Protein AF-A0A2W5ZF77-F1 (afdb_monomer)

Secondary structure (DSSP, 8-state):
-EES-HHHH-SSHHHHHHHHHHHHHHT---EETTS-S-TTSHHHHHHHHHHHHHHHHHHHHHHHHHHHHHHHHHHTTPPPSS-----HHHHHHHHHHHHTT--HHHHHHHHHHTTPPPTTS-S---HHHHHHHHHHTTPPPPPTT----PPP-

Solvent-accessible surface area (backbone atoms only — not comparable to full-atom values): 8985 Å² total; per-residue (Å²): 90,79,37,75,41,57,70,79,78,33,95,38,60,49,60,44,38,51,50,51,55,49,24,63,76,71,73,47,58,72,46,43,65,64,71,81,52,62,54,88,40,76,68,23,44,49,52,51,50,51,49,34,50,50,32,54,48,53,55,50,50,56,52,46,56,52,51,51,55,50,48,52,38,45,74,73,67,47,79,83,76,78,87,67,62,61,58,69,69,58,52,51,49,54,49,50,44,44,75,65,36,51,50,55,62,57,56,18,50,51,40,30,74,70,62,48,67,34,51,83,71,43,64,69,52,44,46,70,57,51,51,54,51,32,57,69,71,69,52,79,83,76,71,94,80,79,69,74,74,74,85,80,132

Structure (mmCIF, N/CA/C/O backbone):
data_AF-A0A2W5ZF77-F1
#
_entry.id   AF-A0A2W5ZF77-F1
#
loop_
_atom_site.group_PDB
_atom_site.id
_atom_site.type_symbol
_atom_site.label_atom_id
_atom_site.label_alt_id
_atom_site.label_comp_id
_atom_site.label_asym_id
_atom_site.label_entity_id
_atom_site.label_seq_id
_atom_site.pdbx_PDB_ins_code
_atom_site.Cartn_x
_atom_site.Cartn_y
_atom_site.Cartn_z
_atom_site.occupancy
_atom_site.B_iso_or_equiv
_atom_site.auth_seq_id
_atom_site.auth_comp_id
_atom_site.auth_asym_id
_atom_site.auth_atom_id
_atom_site.pdbx_PDB_model_num
ATOM 1 N N . MET A 1 1 ? -13.362 9.272 26.631 1.00 79.69 1 MET A N 1
ATOM 2 C CA . MET A 1 1 ? -13.938 9.944 25.451 1.00 79.69 1 MET A CA 1
ATOM 3 C C . MET A 1 1 ? -15.341 9.411 25.223 1.00 79.69 1 MET A C 1
ATOM 5 O O . MET A 1 1 ? -15.515 8.200 25.155 1.00 79.69 1 MET A O 1
ATOM 9 N N . VAL A 1 2 ? -16.324 10.303 25.139 1.00 82.69 2 VAL A N 1
ATOM 10 C CA . VAL A 1 2 ? -17.718 9.948 24.839 1.00 82.69 2 VAL A CA 1
ATOM 11 C C . VAL A 1 2 ? -18.002 10.354 23.401 1.00 82.69 2 VAL A C 1
ATOM 13 O O . VAL A 1 2 ? -17.623 11.451 22.993 1.00 82.69 2 VAL A O 1
ATOM 16 N N . VAL A 1 3 ? -18.633 9.473 22.632 1.00 81.69 3 VAL A N 1
ATOM 17 C CA . VAL A 1 3 ? -19.017 9.744 21.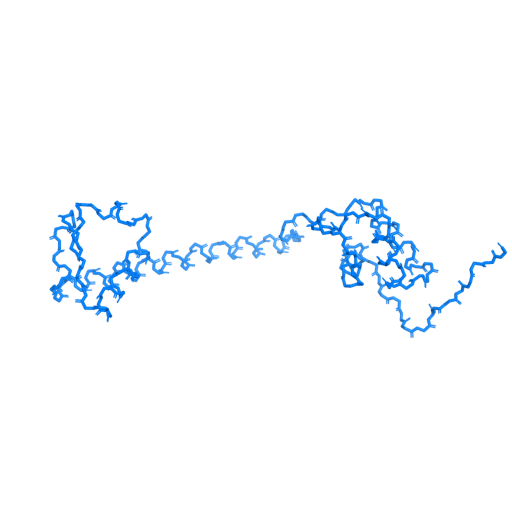245 1.00 81.69 3 VAL A CA 1
ATOM 18 C C . VAL A 1 3 ? -20.503 9.472 21.073 1.00 81.69 3 VAL A C 1
ATOM 20 O O . VAL A 1 3 ? -21.012 8.454 21.531 1.00 81.69 3 VAL A O 1
ATOM 23 N N . SER A 1 4 ? -21.216 10.411 20.451 1.00 82.00 4 SER A N 1
ATOM 24 C CA . SER A 1 4 ? -22.669 10.306 20.270 1.00 82.00 4 SER A CA 1
ATOM 25 C C . SER A 1 4 ? -23.061 9.283 19.215 1.00 82.00 4 SER A C 1
ATOM 27 O O . SER A 1 4 ? -24.102 8.654 19.355 1.00 82.00 4 SER A O 1
ATOM 29 N N . LYS A 1 5 ? -22.237 9.138 18.170 1.00 73.00 5 LYS A N 1
ATOM 30 C CA . LYS A 1 5 ? -22.376 8.104 17.150 1.00 73.00 5 LYS A CA 1
ATOM 31 C C . LYS A 1 5 ? -21.030 7.523 16.736 1.00 73.00 5 LYS A C 1
ATOM 33 O O . LYS A 1 5 ? -20.077 8.282 16.530 1.00 73.00 5 LYS A O 1
ATOM 38 N N . LEU A 1 6 ? -20.962 6.207 16.567 1.00 72.81 6 LEU A N 1
ATOM 39 C CA . LEU A 1 6 ? -19.767 5.480 16.155 1.00 72.81 6 LEU A CA 1
ATOM 40 C C . LEU A 1 6 ? -19.291 5.903 14.756 1.00 72.81 6 LEU A C 1
ATOM 42 O O . LEU A 1 6 ? -18.090 6.090 14.550 1.00 72.81 6 LEU A O 1
ATOM 46 N N . ASP A 1 7 ? -20.217 6.139 13.821 1.00 75.69 7 ASP A N 1
ATOM 47 C CA . ASP A 1 7 ? -19.905 6.557 12.443 1.00 75.69 7 ASP A CA 1
ATOM 48 C C . ASP A 1 7 ? -19.159 7.902 12.367 1.00 75.69 7 ASP A C 1
ATOM 50 O O . ASP A 1 7 ? -18.383 8.144 11.439 1.00 75.69 7 ASP A O 1
ATOM 54 N N . ARG A 1 8 ? -19.337 8.760 13.381 1.00 77.31 8 ARG A N 1
ATOM 55 C CA . ARG A 1 8 ? -18.664 10.063 13.490 1.00 77.31 8 ARG A CA 1
ATOM 56 C C . ARG A 1 8 ? -17.251 9.956 14.038 1.00 77.31 8 ARG A C 1
ATOM 58 O O . ARG A 1 8 ? -16.436 10.843 13.801 1.00 77.31 8 ARG A O 1
ATOM 65 N N . LEU A 1 9 ? -16.974 8.892 14.784 1.00 79.62 9 LEU A N 1
ATOM 66 C CA . LEU A 1 9 ? -15.652 8.608 15.317 1.00 79.62 9 LEU A CA 1
ATOM 67 C C . LEU A 1 9 ? -14.780 7.908 14.275 1.00 79.62 9 LEU A C 1
ATOM 69 O O . LEU A 1 9 ? -13.599 8.224 14.143 1.00 79.62 9 LEU A O 1
ATOM 73 N N . SER A 1 10 ? -15.347 6.940 13.554 1.00 77.88 10 SER A N 1
ATOM 74 C CA . SER A 1 10 ? -14.599 6.159 12.582 1.00 77.88 10 SER A CA 1
ATOM 75 C C . SER A 1 10 ? -15.464 5.713 11.411 1.00 77.88 10 SER A C 1
ATOM 77 O O . SER A 1 10 ? -16.525 5.122 11.583 1.00 77.88 10 SER A O 1
ATOM 79 N N . ARG A 1 11 ? -14.932 5.898 10.198 1.00 79.69 11 ARG A N 1
ATOM 80 C CA . ARG A 1 11 ? -15.493 5.344 8.952 1.00 79.69 11 ARG A CA 1
ATOM 81 C C . ARG A 1 11 ? -15.063 3.895 8.694 1.00 79.69 11 ARG A C 1
ATOM 83 O O . ARG A 1 11 ? -15.375 3.333 7.652 1.00 79.69 11 ARG A O 1
ATOM 90 N N . SER A 1 12 ? -14.294 3.317 9.612 1.00 76.56 12 SER A N 1
ATOM 91 C CA . SER A 1 12 ? -13.655 2.014 9.478 1.00 76.56 12 SER A CA 1
ATOM 92 C C . SER A 1 12 ? -13.749 1.260 10.799 1.00 76.56 12 SER A C 1
ATOM 94 O O . SER A 1 12 ? -13.252 1.709 11.837 1.00 76.56 12 SER A O 1
ATOM 96 N N . MET A 1 13 ? -14.346 0.071 10.751 1.00 71.44 13 MET A N 1
ATOM 97 C CA . MET A 1 13 ? -14.436 -0.843 11.891 1.00 71.44 13 MET A CA 1
ATOM 98 C C . MET A 1 13 ? -13.050 -1.161 12.479 1.00 71.44 13 MET A C 1
ATOM 100 O O . MET A 1 13 ? -12.877 -1.290 13.689 1.00 71.44 13 MET A O 1
ATOM 104 N N . LEU A 1 14 ? -12.033 -1.226 11.613 1.00 72.69 14 LEU A N 1
ATOM 105 C CA . LEU A 1 14 ? -10.647 -1.458 12.006 1.00 72.69 14 LEU A CA 1
ATOM 106 C C . LEU A 1 14 ? -10.068 -0.278 12.786 1.00 72.69 14 LEU A C 1
ATOM 108 O O . LEU A 1 14 ? -9.368 -0.478 13.775 1.00 72.69 14 LEU A O 1
ATOM 112 N N . ASP A 1 15 ? -10.327 0.944 12.326 1.00 80.69 15 ASP A N 1
ATOM 113 C CA . ASP A 1 15 ? -9.812 2.134 13.000 1.00 80.69 15 ASP A CA 1
ATOM 114 C C . ASP A 1 15 ? -10.491 2.313 14.357 1.00 80.69 15 ASP A C 1
ATOM 116 O O . ASP A 1 15 ? -9.825 2.684 15.319 1.00 80.69 15 ASP A O 1
ATOM 120 N N . PHE A 1 16 ? -11.767 1.931 14.471 1.00 79.19 16 PHE A N 1
ATOM 121 C CA . PHE A 1 16 ? -12.455 1.852 15.755 1.00 79.19 16 PHE A CA 1
ATOM 122 C C . PHE A 1 16 ? -11.818 0.823 16.698 1.00 79.19 16 PHE A C 1
ATOM 124 O O . PHE A 1 16 ? -11.491 1.161 17.833 1.00 79.19 16 PHE A O 1
ATOM 131 N N . ALA A 1 17 ? -11.570 -0.403 16.223 1.00 77.06 17 ALA A N 1
ATOM 132 C CA . ALA A 1 17 ? -10.920 -1.447 17.017 1.00 77.06 17 ALA A CA 1
ATOM 133 C C . ALA A 1 17 ? -9.529 -1.018 17.520 1.00 77.06 17 ALA A C 1
ATOM 135 O O . ALA A 1 17 ? -9.200 -1.213 18.688 1.00 77.06 17 ALA A O 1
ATOM 136 N N . ARG A 1 18 ? -8.735 -0.360 16.666 1.00 82.50 18 ARG A N 1
ATOM 137 C CA . ARG A 1 18 ? -7.434 0.220 17.047 1.00 82.50 18 ARG A CA 1
ATOM 138 C C . ARG A 1 18 ? -7.570 1.312 18.101 1.00 82.50 18 ARG A C 1
ATOM 140 O O . ARG A 1 18 ? -6.714 1.436 18.973 1.00 82.50 18 ARG A O 1
ATOM 147 N N . LEU A 1 19 ? -8.621 2.123 18.007 1.00 85.44 19 LEU A N 1
ATOM 148 C CA . LEU A 1 19 ? -8.907 3.164 18.987 1.00 85.44 19 LEU A CA 1
ATOM 149 C C . LEU A 1 19 ? -9.237 2.561 20.355 1.00 85.44 19 LEU A C 1
ATOM 151 O O . LEU A 1 19 ? -8.783 3.090 21.364 1.00 85.44 19 LEU A O 1
ATOM 155 N N . LEU A 1 20 ? -9.960 1.440 20.372 1.00 80.19 20 LEU A N 1
ATOM 156 C CA . LEU A 1 20 ? -10.292 0.698 21.585 1.00 80.19 20 LEU A CA 1
ATOM 157 C C . LEU A 1 20 ? -9.057 0.054 22.237 1.00 80.19 20 LEU A C 1
ATOM 159 O O . LEU A 1 20 ? -8.846 0.163 23.442 1.00 80.19 20 LEU A O 1
ATOM 163 N N . GLU A 1 21 ? -8.193 -0.569 21.433 1.00 80.50 21 GLU A N 1
ATOM 164 C CA . GLU A 1 21 ? -6.921 -1.134 21.906 1.00 80.50 21 GLU A CA 1
ATOM 165 C C . GLU A 1 21 ? -6.022 -0.039 22.500 1.00 80.50 21 GLU A C 1
ATOM 167 O O . GLU A 1 21 ? -5.462 -0.179 23.590 1.00 80.50 21 GLU A O 1
ATOM 172 N N . ARG A 1 22 ? -5.932 1.103 21.806 1.00 87.12 22 ARG A N 1
ATOM 173 C CA . ARG A 1 22 ? -5.186 2.269 22.279 1.00 87.12 22 ARG A CA 1
ATOM 174 C C . ARG A 1 22 ? -5.753 2.806 23.590 1.00 87.12 22 ARG A C 1
ATOM 176 O O . ARG A 1 22 ? -4.972 3.107 24.488 1.00 87.12 22 ARG A O 1
ATOM 183 N N . SER A 1 23 ? -7.076 2.912 23.701 1.00 86.50 23 SER A N 1
ATOM 184 C CA . SER A 1 23 ? -7.732 3.419 24.903 1.00 86.50 23 SER A CA 1
ATOM 185 C C . SER A 1 23 ? -7.452 2.520 26.107 1.00 86.50 23 SER A C 1
ATOM 187 O O . SER A 1 23 ? -7.058 3.016 27.159 1.00 86.50 23 SER A O 1
ATOM 189 N N . SER A 1 24 ? -7.525 1.197 25.920 1.00 80.25 24 SER A N 1
ATOM 190 C CA . SER A 1 24 ? -7.167 0.220 26.954 1.00 80.25 24 SER A CA 1
ATOM 191 C C . SER A 1 24 ? -5.715 0.364 27.416 1.00 80.25 24 SER A C 1
ATOM 193 O O . SER A 1 24 ? -5.453 0.343 28.615 1.00 80.25 24 SER A O 1
ATOM 195 N N . ARG A 1 25 ? -4.766 0.529 26.485 1.00 86.50 25 ARG A N 1
ATOM 196 C CA . ARG A 1 25 ? -3.335 0.673 26.808 1.00 86.50 25 ARG A CA 1
ATOM 197 C C . ARG A 1 25 ? -3.015 1.981 27.532 1.00 86.50 25 ARG A C 1
ATOM 199 O O . ARG A 1 25 ? -2.119 2.019 28.366 1.00 86.50 25 ARG A O 1
ATOM 206 N N . GLU A 1 26 ? -3.712 3.054 27.181 1.00 91.88 26 GLU A N 1
ATOM 207 C CA . GLU A 1 26 ? -3.499 4.396 27.734 1.00 91.88 26 GLU A CA 1
ATOM 208 C C . GLU A 1 26 ? -4.414 4.699 28.938 1.00 91.88 26 GLU A C 1
ATOM 210 O O . GLU A 1 26 ? -4.373 5.801 29.480 1.00 91.88 26 GLU A O 1
ATOM 215 N N . GLY A 1 27 ? -5.240 3.739 29.370 1.00 85.81 27 GLY A N 1
ATOM 216 C CA . GLY A 1 27 ? -6.075 3.845 30.570 1.00 85.81 27 GLY A CA 1
ATOM 217 C C . GLY A 1 27 ? -7.297 4.761 30.441 1.00 85.81 27 GLY A C 1
ATOM 218 O O . GLY A 1 27 ? -7.939 5.069 31.446 1.00 85.81 27 GLY A O 1
ATOM 219 N N . TRP A 1 28 ? -7.655 5.197 29.230 1.00 86.25 28 TRP A N 1
ATOM 220 C CA . TRP A 1 28 ? -8.873 5.971 28.983 1.00 86.25 28 TRP A CA 1
ATOM 221 C C . TRP A 1 28 ? -9.948 5.111 28.321 1.00 86.25 28 TRP A C 1
ATOM 223 O O . TRP A 1 28 ? -9.675 4.109 27.672 1.00 86.25 28 TRP A O 1
ATOM 233 N N . ARG A 1 29 ? -11.215 5.489 28.504 1.00 78.00 29 ARG A N 1
ATOM 234 C CA . ARG A 1 29 ? -12.354 4.695 28.021 1.00 78.00 29 ARG A CA 1
ATOM 235 C C . ARG A 1 29 ? -13.017 5.341 26.824 1.00 78.00 29 ARG A C 1
ATOM 237 O O . ARG A 1 29 ? -13.056 6.573 26.725 1.00 78.00 29 ARG A O 1
ATOM 244 N N . LEU A 1 30 ? -13.578 4.514 25.955 1.00 78.00 30 LEU A N 1
ATOM 245 C CA . LEU A 1 30 ? -14.369 4.949 24.819 1.00 78.00 30 LEU A CA 1
ATOM 246 C C . LEU A 1 30 ? -15.807 4.470 24.989 1.00 78.00 30 LEU A C 1
ATOM 248 O O . LEU A 1 30 ? -16.048 3.271 25.067 1.00 78.00 30 LEU A O 1
ATOM 252 N N . LEU A 1 31 ? -16.742 5.418 25.064 1.00 76.81 31 LEU A N 1
ATOM 253 C CA . LEU A 1 31 ? -18.166 5.138 25.243 1.00 76.81 31 LEU A CA 1
ATOM 254 C C . LEU A 1 31 ? -18.948 5.640 24.022 1.00 76.81 31 LEU A C 1
ATOM 256 O O . LEU A 1 31 ? -19.173 6.852 23.912 1.00 76.81 31 LEU A O 1
ATOM 260 N N . PRO A 1 32 ? -19.334 4.745 23.097 1.00 76.31 32 PRO A N 1
ATOM 261 C CA . PRO A 1 32 ? -20.266 5.063 22.028 1.00 76.31 32 PRO A CA 1
ATOM 262 C C . PRO A 1 32 ? -21.708 4.981 22.538 1.00 76.31 32 PRO A C 1
ATOM 264 O O . PRO A 1 32 ? -22.175 3.917 22.935 1.00 76.31 32 PRO A O 1
ATOM 267 N N . LEU A 1 33 ? -22.409 6.118 22.543 1.00 77.81 33 LEU A N 1
ATOM 268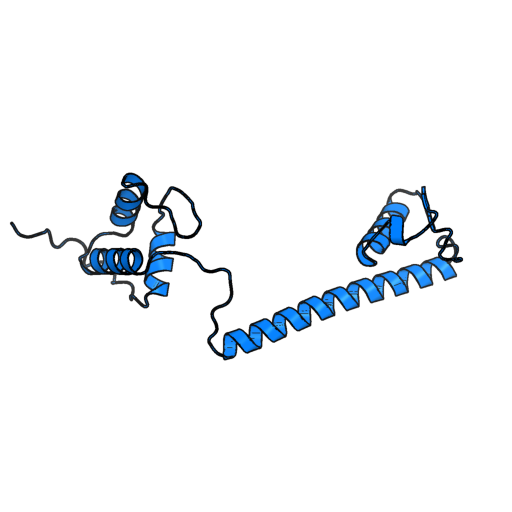 C CA . LEU A 1 33 ? -23.777 6.222 23.068 1.00 77.81 33 LEU A CA 1
ATOM 269 C C . LEU A 1 33 ? -24.825 5.567 22.154 1.00 77.81 33 LEU A C 1
ATOM 271 O O . LEU A 1 33 ? -25.886 5.173 22.625 1.00 77.81 33 LEU A O 1
ATOM 275 N N . ASP A 1 34 ? -24.536 5.442 20.861 1.00 77.56 34 ASP A N 1
ATOM 276 C CA . ASP A 1 34 ? -25.424 4.845 19.860 1.00 77.56 34 ASP A CA 1
ATOM 277 C C . ASP A 1 34 ? -25.363 3.317 19.804 1.00 77.56 34 ASP A C 1
ATOM 279 O O . ASP A 1 34 ? -26.281 2.696 19.274 1.00 77.56 34 ASP A O 1
ATOM 283 N N . LEU A 1 35 ? -24.307 2.701 20.346 1.00 70.50 35 LEU A N 1
ATOM 284 C CA . LEU A 1 35 ? -24.143 1.247 20.310 1.00 70.50 35 LEU A CA 1
ATOM 285 C C . LEU A 1 35 ? -25.044 0.520 21.316 1.00 70.50 35 LEU A C 1
ATOM 287 O O . LEU A 1 35 ? -25.232 -0.685 21.192 1.00 70.50 35 LEU A O 1
ATOM 291 N N . GLY A 1 36 ? -25.541 1.223 22.340 1.00 68.19 36 GLY A N 1
ATOM 292 C CA . GLY A 1 36 ? -26.340 0.633 23.422 1.00 68.19 36 GLY A CA 1
ATOM 293 C C . GLY A 1 3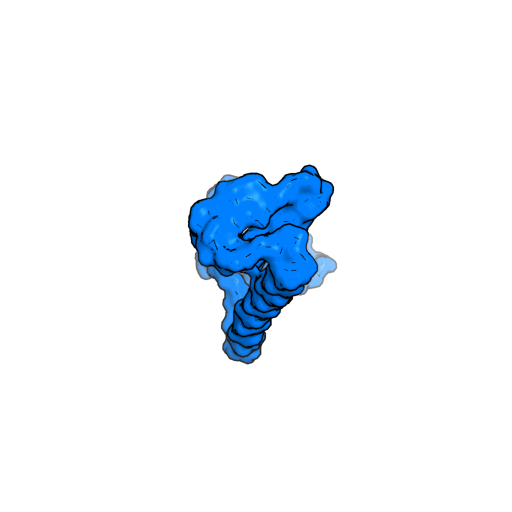6 ? -25.605 -0.428 24.254 1.00 68.19 36 GLY A C 1
ATOM 294 O O . GLY A 1 36 ? -26.230 -1.104 25.065 1.00 68.19 36 GLY A O 1
ATOM 295 N N . VAL A 1 37 ? -24.292 -0.585 24.061 1.00 70.25 37 VAL A N 1
ATOM 296 C CA . VAL A 1 37 ? -23.451 -1.572 24.743 1.00 70.25 37 VAL A CA 1
ATOM 297 C C . VAL A 1 37 ? -22.369 -0.841 25.519 1.00 70.25 37 VAL A C 1
ATOM 299 O O . VAL A 1 37 ? -21.581 -0.083 24.951 1.00 70.25 37 VAL A O 1
ATOM 302 N N . ASP A 1 38 ? -22.304 -1.110 26.820 1.00 74.50 38 ASP A N 1
ATOM 303 C CA . ASP A 1 38 ? -21.188 -0.680 27.649 1.00 74.50 38 ASP A CA 1
ATOM 304 C C . ASP A 1 38 ? -19.959 -1.551 27.348 1.00 74.50 38 ASP A C 1
ATOM 306 O O . ASP A 1 38 ? -19.830 -2.678 27.836 1.00 74.50 38 ASP A O 1
ATOM 310 N N . LEU A 1 39 ? -19.045 -1.004 26.542 1.00 74.75 39 LEU A N 1
ATOM 311 C CA . LEU A 1 39 ? -17.780 -1.635 26.148 1.00 74.75 39 LEU A CA 1
ATOM 312 C C . LEU A 1 39 ? -16.777 -1.787 27.305 1.00 74.75 39 LEU A C 1
ATOM 314 O O . LEU A 1 39 ? -15.662 -2.243 27.079 1.00 74.75 39 LEU A O 1
ATOM 318 N N . THR A 1 40 ? -17.150 -1.399 28.527 1.00 72.69 40 THR A N 1
ATOM 319 C CA . THR A 1 40 ? -16.351 -1.593 29.745 1.00 72.69 40 THR A CA 1
ATOM 320 C C . THR A 1 40 ? -16.778 -2.818 30.561 1.00 72.69 40 THR A C 1
ATOM 322 O O . THR A 1 40 ? -16.163 -3.127 31.579 1.00 72.69 40 THR A O 1
ATOM 325 N N . THR A 1 41 ? -17.818 -3.529 30.115 1.00 82.19 41 THR A N 1
ATOM 326 C CA . THR A 1 41 ? -18.270 -4.799 30.701 1.00 82.19 41 THR A CA 1
ATOM 327 C C . THR A 1 41 ? -17.641 -5.994 29.976 1.00 82.19 41 THR A C 1
ATOM 329 O O . THR A 1 41 ? -17.366 -5.882 28.782 1.00 82.19 41 THR A O 1
ATOM 332 N N . PRO A 1 42 ? -17.510 -7.178 30.608 1.00 79.81 42 PRO A N 1
ATOM 333 C CA . PRO A 1 42 ? -17.021 -8.383 29.923 1.00 79.81 42 PRO A CA 1
ATOM 334 C C . PRO A 1 42 ? -17.824 -8.747 28.660 1.00 79.81 42 PRO A C 1
ATOM 336 O O . PRO A 1 42 ? -17.268 -9.195 27.659 1.00 79.81 42 PRO A O 1
ATOM 339 N N . ALA A 1 43 ? -19.142 -8.513 28.672 1.00 79.56 43 ALA A N 1
ATOM 340 C CA . ALA A 1 43 ? -19.991 -8.702 27.497 1.00 79.56 43 ALA A CA 1
ATOM 341 C C . ALA A 1 43 ? -19.676 -7.676 26.393 1.00 79.56 43 ALA A C 1
ATOM 343 O O . ALA A 1 43 ? -19.596 -8.031 25.217 1.00 79.56 43 ALA A O 1
ATOM 344 N N . GLY A 1 44 ? -19.452 -6.413 26.762 1.00 78.50 44 GLY A N 1
ATOM 345 C CA . GLY A 1 44 ? -19.029 -5.367 25.834 1.00 78.50 44 GLY A CA 1
ATOM 346 C C . GLY A 1 44 ? -17.636 -5.602 25.248 1.00 78.50 44 GLY A C 1
ATOM 347 O O . GLY A 1 44 ? -17.438 -5.386 24.053 1.00 78.50 44 GLY A O 1
ATOM 348 N N . GLU A 1 45 ? -16.696 -6.119 26.041 1.00 78.50 45 GLU A N 1
ATOM 349 C CA . GLU A 1 45 ? -15.365 -6.536 25.581 1.00 78.50 45 GLU A CA 1
ATOM 350 C C . GLU A 1 45 ? -15.445 -7.677 24.557 1.00 78.50 45 GLU A C 1
ATOM 352 O O . GLU A 1 45 ? -14.744 -7.654 23.539 1.00 78.50 45 GLU A O 1
ATOM 357 N N . LEU A 1 46 ? -16.341 -8.649 24.771 1.00 83.12 46 LEU A N 1
ATOM 358 C CA . LEU A 1 46 ? -16.609 -9.711 23.799 1.00 83.12 46 LEU A CA 1
ATOM 359 C C . LEU A 1 46 ? -17.159 -9.137 22.487 1.00 83.12 46 LEU A C 1
ATOM 361 O O . LEU A 1 46 ? -16.651 -9.465 21.413 1.00 83.12 46 LEU A O 1
ATOM 365 N N . VAL A 1 47 ? -18.161 -8.255 22.562 1.00 81.19 47 VAL A N 1
ATOM 366 C CA . VAL A 1 47 ? -18.737 -7.593 21.380 1.00 81.19 47 VAL A CA 1
ATOM 367 C C . VAL A 1 47 ? -17.657 -6.822 20.623 1.00 81.19 47 VAL A C 1
ATOM 369 O O . VAL A 1 47 ? -17.517 -6.990 19.412 1.00 81.19 47 VAL A O 1
ATOM 372 N N . ALA A 1 48 ? -16.834 -6.042 21.325 1.00 76.06 48 ALA A N 1
ATOM 373 C CA . ALA A 1 48 ? -15.713 -5.329 20.728 1.00 76.06 48 ALA A CA 1
ATOM 374 C C . ALA A 1 48 ? -14.702 -6.270 20.047 1.00 76.06 48 ALA A C 1
ATOM 376 O O . ALA A 1 48 ? -14.242 -5.984 18.940 1.00 76.06 48 ALA A O 1
ATOM 377 N N . SER A 1 49 ? -14.391 -7.410 20.667 1.00 78.50 49 SER A N 1
ATOM 378 C CA . SER A 1 49 ? -13.454 -8.405 20.129 1.00 78.50 49 SER A CA 1
ATOM 379 C C . SER A 1 49 ? -13.987 -9.089 18.867 1.00 78.50 49 SER A C 1
ATOM 381 O O . SER A 1 49 ? -13.248 -9.272 17.893 1.00 78.50 49 SER A O 1
ATOM 383 N N . ILE A 1 50 ? -15.281 -9.422 18.84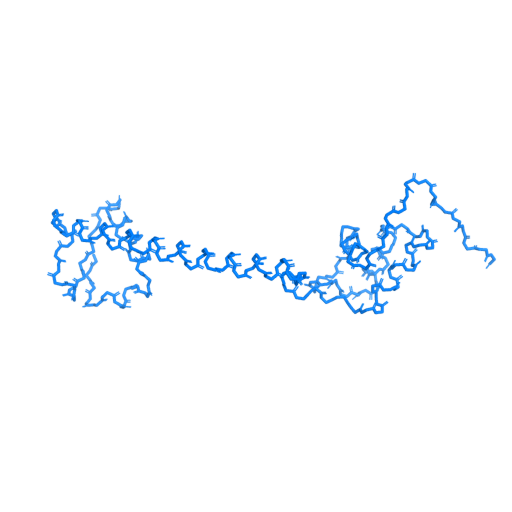2 1.00 84.25 50 ILE A N 1
ATOM 384 C CA . ILE A 1 50 ? -15.961 -9.962 17.656 1.00 84.25 50 ILE A CA 1
ATOM 385 C C . ILE A 1 50 ? -15.917 -8.930 16.528 1.00 84.25 50 ILE A C 1
ATOM 387 O O . ILE A 1 50 ? -15.496 -9.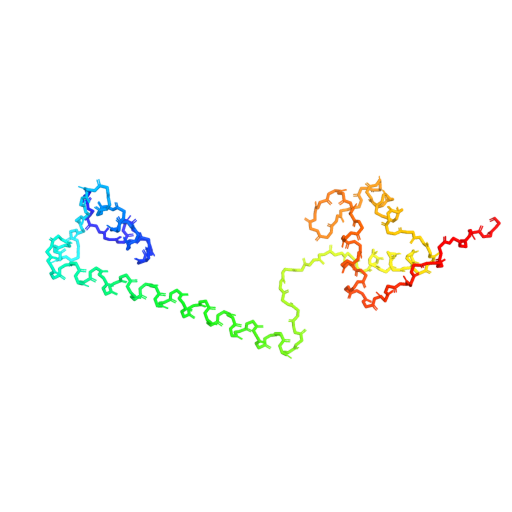240 15.413 1.00 84.25 50 ILE A O 1
ATOM 391 N N . MET A 1 51 ? -16.267 -7.683 16.833 1.00 75.88 51 MET A N 1
ATOM 392 C CA . MET A 1 51 ? -16.239 -6.573 15.886 1.00 75.88 51 MET A CA 1
ATOM 393 C C . MET A 1 51 ? -14.843 -6.332 15.292 1.00 75.88 51 MET A C 1
ATOM 395 O O . MET A 1 51 ? -14.694 -6.186 14.075 1.00 75.88 51 MET A O 1
ATOM 399 N N . ALA A 1 52 ? -13.802 -6.353 16.126 1.00 74.62 52 ALA A N 1
ATOM 400 C CA . ALA A 1 52 ? -12.415 -6.255 15.679 1.00 74.62 52 ALA A CA 1
ATOM 401 C C . ALA A 1 52 ? -12.020 -7.431 14.767 1.00 74.62 52 ALA A C 1
ATOM 403 O O . ALA A 1 52 ? -11.374 -7.232 13.734 1.00 74.62 52 ALA A O 1
ATOM 404 N N . SER A 1 53 ? -12.446 -8.648 15.112 1.00 81.88 53 SER A N 1
ATOM 405 C CA . SER A 1 53 ? -12.176 -9.862 14.332 1.00 81.88 53 SER A CA 1
ATOM 406 C C . SER A 1 53 ? -12.836 -9.817 12.952 1.00 81.88 53 SER A C 1
ATOM 408 O O . SER A 1 53 ? -12.187 -10.121 11.946 1.00 81.88 53 SER A O 1
ATOM 410 N N . VAL A 1 54 ? -14.094 -9.367 12.883 1.00 81.88 54 VAL A N 1
ATOM 411 C CA . VAL A 1 54 ? -14.831 -9.164 11.625 1.00 81.88 54 VAL A CA 1
ATOM 412 C C . VAL A 1 54 ? -14.132 -8.121 10.751 1.00 81.88 54 VAL A C 1
ATOM 414 O O . VAL A 1 54 ? -13.886 -8.379 9.572 1.00 81.88 54 VAL A O 1
ATOM 417 N N . ALA A 1 55 ? -13.709 -6.992 11.327 1.00 74.69 55 ALA A N 1
ATOM 418 C CA . ALA A 1 55 ? -12.976 -5.951 10.602 1.00 74.69 55 ALA A CA 1
ATOM 419 C C . ALA A 1 55 ? -11.666 -6.470 9.979 1.00 74.69 55 ALA A C 1
ATOM 421 O O . ALA A 1 55 ? -11.320 -6.164 8.833 1.00 74.69 55 ALA A O 1
ATOM 422 N N . GLN A 1 56 ? -10.912 -7.276 10.733 1.00 77.25 56 GLN A N 1
ATOM 423 C CA . GLN A 1 56 ? -9.684 -7.898 10.239 1.00 77.25 56 GLN A CA 1
ATOM 424 C C . GLN A 1 56 ? -9.960 -8.935 9.146 1.00 77.25 56 GLN A C 1
ATOM 426 O O . GLN A 1 56 ? -9.189 -9.044 8.186 1.00 77.25 56 GLN A O 1
ATOM 431 N N . TRP A 1 57 ? -11.030 -9.719 9.288 1.00 88.25 57 TRP A N 1
ATOM 432 C CA . TRP A 1 57 ? -11.459 -10.685 8.280 1.00 88.25 57 TRP A CA 1
ATOM 433 C C . TRP A 1 57 ? -11.824 -9.993 6.964 1.00 88.25 57 TRP A C 1
ATOM 435 O O . TRP A 1 57 ? -11.257 -10.341 5.928 1.00 88.25 57 TRP A O 1
ATOM 445 N N . GLU A 1 58 ? -12.658 -8.955 7.003 1.00 83.50 58 GLU A N 1
ATOM 446 C CA . GLU A 1 58 ? -13.070 -8.209 5.811 1.00 83.50 58 GLU A CA 1
ATOM 447 C C . GLU A 1 58 ? -11.860 -7.629 5.060 1.00 83.50 58 GLU A C 1
ATOM 449 O O . GLU A 1 58 ? -11.715 -7.816 3.848 1.00 83.50 58 GLU A O 1
ATOM 454 N N . ARG A 1 59 ? -10.908 -7.020 5.784 1.00 80.62 59 ARG A N 1
ATOM 455 C CA . ARG A 1 59 ? -9.663 -6.502 5.192 1.00 80.62 59 ARG A CA 1
ATOM 456 C C . ARG A 1 59 ? -8.851 -7.595 4.497 1.00 80.62 59 ARG A C 1
ATOM 458 O O . ARG A 1 59 ? -8.296 -7.362 3.418 1.00 80.62 59 ARG A O 1
ATOM 465 N N . ARG A 1 60 ? -8.759 -8.781 5.107 1.00 89.81 60 ARG A N 1
ATOM 466 C CA . ARG A 1 60 ? -8.074 -9.933 4.506 1.00 89.81 60 ARG A CA 1
ATOM 467 C C . ARG A 1 60 ? -8.794 -10.403 3.247 1.00 89.81 60 ARG A C 1
ATOM 469 O O . ARG A 1 60 ? -8.118 -10.618 2.247 1.00 89.81 60 ARG A O 1
ATOM 476 N N . ILE A 1 61 ? -10.124 -10.471 3.258 1.00 92.81 61 ILE A N 1
ATOM 477 C CA . ILE A 1 61 ? -10.933 -10.865 2.096 1.00 92.81 61 ILE A CA 1
ATOM 478 C C . ILE A 1 61 ? -10.789 -9.879 0.934 1.00 92.81 61 ILE A C 1
ATOM 480 O O . ILE A 1 61 ? -10.551 -10.307 -0.194 1.00 92.81 61 ILE A O 1
ATOM 484 N N . ILE A 1 62 ? -10.860 -8.569 1.178 1.00 87.06 62 ILE A N 1
ATOM 485 C CA . ILE A 1 62 ? -10.651 -7.550 0.132 1.00 87.06 62 ILE A CA 1
ATOM 486 C C . ILE A 1 62 ? -9.256 -7.697 -0.488 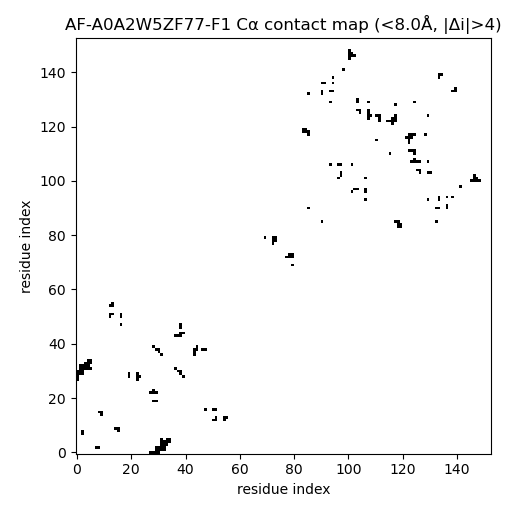1.00 87.06 62 ILE A C 1
ATOM 488 O O . ILE A 1 62 ? -9.088 -7.704 -1.712 1.00 87.06 62 ILE A O 1
ATOM 492 N N . SER A 1 63 ? -8.243 -7.851 0.366 1.00 91.06 63 SER A N 1
ATOM 493 C CA . SER A 1 63 ? -6.867 -8.059 -0.071 1.00 91.06 63 SER A CA 1
ATOM 494 C C . SER A 1 63 ? -6.714 -9.352 -0.876 1.00 91.06 63 SER A C 1
ATOM 496 O O . SER A 1 63 ? -6.041 -9.342 -1.906 1.00 91.06 63 SER A O 1
ATOM 498 N N . GLN A 1 64 ? -7.367 -10.436 -0.451 1.00 94.50 64 GLN A N 1
ATOM 499 C CA . GLN A 1 64 ? -7.368 -11.718 -1.148 1.00 94.50 64 GLN A CA 1
ATOM 500 C C . GLN A 1 64 ? -7.983 -11.587 -2.542 1.00 94.50 64 GLN A C 1
ATOM 502 O O . GLN A 1 64 ? -7.295 -11.845 -3.524 1.00 94.50 64 GLN A O 1
ATOM 507 N N . ARG A 1 65 ? -9.199 -11.036 -2.643 1.00 93.50 65 ARG A N 1
ATOM 508 C CA . ARG A 1 65 ? -9.879 -10.791 -3.927 1.00 93.50 65 ARG A CA 1
ATOM 509 C C . ARG A 1 65 ? -9.024 -9.974 -4.893 1.00 93.50 65 ARG A C 1
ATOM 511 O O . ARG A 1 65 ? -8.981 -10.259 -6.086 1.00 93.50 65 ARG A O 1
ATOM 518 N N . THR A 1 66 ? -8.309 -8.975 -4.377 1.00 91.94 66 THR A N 1
ATOM 519 C CA . THR A 1 66 ? -7.397 -8.159 -5.188 1.00 91.94 66 THR A CA 1
ATOM 520 C C . THR A 1 66 ? -6.227 -8.993 -5.708 1.00 91.94 66 THR A C 1
ATOM 522 O O . THR A 1 66 ? -5.886 -8.909 -6.885 1.00 91.94 66 THR A O 1
ATOM 525 N N . ARG A 1 67 ? -5.602 -9.816 -4.855 1.00 92.19 67 ARG A N 1
ATOM 526 C CA . ARG A 1 67 ? -4.505 -10.703 -5.272 1.00 92.19 67 ARG A CA 1
ATOM 527 C C . ARG A 1 67 ? -4.962 -11.715 -6.312 1.00 92.19 67 ARG A C 1
ATOM 529 O O . ARG A 1 67 ? -4.233 -11.904 -7.282 1.00 92.19 67 ARG A O 1
ATOM 536 N N . ASP A 1 68 ? -6.144 -12.292 -6.133 1.00 94.31 68 ASP A N 1
ATOM 537 C CA . ASP A 1 68 ? -6.713 -13.285 -7.045 1.00 94.31 68 ASP A CA 1
ATOM 538 C C . ASP A 1 68 ? -6.987 -12.662 -8.418 1.00 94.31 68 ASP A C 1
ATOM 540 O O . ASP A 1 68 ? -6.508 -13.164 -9.433 1.00 94.31 68 ASP A O 1
ATOM 544 N N . ALA A 1 69 ? -7.631 -11.491 -8.457 1.00 90.56 69 ALA A N 1
ATOM 545 C CA . ALA A 1 69 ? -7.857 -10.754 -9.702 1.00 90.56 69 ALA A CA 1
ATOM 546 C C . ALA A 1 69 ? -6.540 -10.386 -10.414 1.00 90.56 69 ALA A C 1
ATOM 548 O O . ALA A 1 69 ? -6.422 -10.490 -11.636 1.00 90.56 69 ALA A O 1
ATOM 549 N N . LEU A 1 70 ? -5.516 -9.979 -9.656 1.00 91.06 70 LEU A N 1
ATOM 550 C CA . LEU A 1 70 ? -4.186 -9.706 -10.202 1.00 91.06 70 LEU A CA 1
ATOM 551 C C . LEU A 1 70 ? -3.487 -10.984 -10.690 1.00 91.06 70 LEU A C 1
ATOM 553 O O . LEU A 1 70 ? -2.737 -10.921 -11.659 1.00 91.06 70 LEU A O 1
ATOM 557 N N . ALA A 1 71 ? -3.690 -12.129 -10.038 1.00 91.06 71 ALA A N 1
ATOM 558 C CA . ALA A 1 71 ? -3.125 -13.408 -10.459 1.00 91.06 71 ALA A CA 1
ATOM 559 C C . ALA A 1 71 ? -3.712 -13.868 -11.798 1.00 91.06 71 ALA A C 1
ATOM 561 O O . ALA A 1 71 ? -2.939 -14.216 -12.688 1.00 91.06 71 ALA A O 1
ATOM 562 N N . VAL A 1 72 ? -5.035 -13.760 -11.973 1.00 92.56 72 VAL A N 1
ATOM 563 C CA . VAL A 1 72 ? -5.711 -14.026 -13.256 1.00 92.56 72 VAL A CA 1
ATOM 564 C C . VAL A 1 72 ? -5.129 -13.143 -14.357 1.00 92.56 72 VAL A C 1
ATOM 566 O O . VAL A 1 72 ? -4.636 -13.652 -15.359 1.00 92.56 72 VAL A O 1
ATOM 569 N N . ARG A 1 73 ? -5.040 -11.829 -14.122 1.00 86.75 73 ARG A N 1
ATOM 570 C CA . ARG A 1 73 ? -4.445 -10.900 -15.095 1.00 86.75 73 ARG A CA 1
ATOM 571 C C . ARG A 1 73 ? -2.992 -11.223 -15.438 1.00 86.75 73 ARG A C 1
ATOM 573 O O . ARG A 1 73 ? -2.608 -11.120 -16.597 1.00 86.75 73 ARG A O 1
ATOM 580 N N . ARG A 1 74 ? -2.174 -11.644 -14.467 1.00 85.50 74 ARG A N 1
ATOM 581 C CA . ARG A 1 74 ? -0.804 -12.109 -14.761 1.00 85.50 74 ARG A CA 1
ATOM 582 C C . ARG A 1 74 ? -0.805 -13.350 -15.651 1.00 85.50 74 ARG A C 1
ATOM 584 O O . ARG A 1 74 ? 0.029 -13.419 -16.546 1.00 85.50 74 ARG A O 1
ATOM 591 N N . ALA A 1 75 ? -1.692 -14.312 -15.391 1.00 87.50 75 ALA A N 1
ATOM 592 C CA . ALA A 1 75 ? -1.800 -15.540 -16.178 1.00 87.50 75 ALA A CA 1
ATOM 593 C C . ALA A 1 75 ? -2.251 -15.258 -17.622 1.00 87.50 75 ALA A C 1
ATOM 595 O O . ALA A 1 75 ? -1.747 -15.878 -18.550 1.00 87.50 75 ALA A O 1
ATOM 596 N N . GLU A 1 76 ? -3.101 -14.248 -17.818 1.00 90.06 76 GLU A N 1
ATOM 597 C CA . GLU A 1 76 ? -3.488 -13.709 -19.133 1.00 90.06 76 GLU A CA 1
ATOM 598 C C . GLU A 1 76 ? -2.361 -12.912 -19.826 1.00 90.06 76 GLU A C 1
ATOM 600 O O . GLU A 1 76 ? -2.555 -12.349 -20.901 1.00 90.06 76 GLU A O 1
ATOM 605 N N . GLY A 1 77 ? -1.176 -12.809 -19.213 1.00 80.31 77 GLY A N 1
ATOM 606 C CA . GLY A 1 77 ? -0.047 -12.039 -19.739 1.00 80.31 77 GLY A CA 1
ATOM 607 C C . GLY A 1 77 ? -0.183 -10.523 -19.557 1.00 80.31 77 GLY A C 1
ATOM 608 O O . GLY A 1 77 ? 0.689 -9.768 -19.996 1.00 80.31 77 GLY A O 1
ATOM 609 N N . VAL A 1 78 ? -1.232 -10.049 -18.874 1.00 77.62 78 VAL A N 1
ATOM 610 C CA . VAL A 1 78 ? -1.424 -8.627 -18.583 1.00 77.62 78 VAL A CA 1
ATOM 611 C C . VAL A 1 78 ? -0.376 -8.177 -17.572 1.00 77.62 78 VAL A C 1
ATOM 613 O O . VAL A 1 78 ? -0.310 -8.618 -16.420 1.00 77.62 78 VAL A O 1
ATOM 616 N N . ARG A 1 79 ? 0.463 -7.240 -18.008 1.00 69.00 79 ARG A N 1
ATOM 617 C CA . ARG A 1 79 ? 1.521 -6.667 -17.181 1.00 69.00 79 ARG A CA 1
ATOM 618 C C . ARG A 1 79 ? 0.904 -5.749 -16.123 1.00 69.00 79 ARG A C 1
ATOM 620 O O . ARG A 1 79 ? 0.267 -4.754 -16.448 1.00 69.00 79 ARG A O 1
ATOM 627 N N . LEU A 1 80 ? 1.098 -6.083 -14.850 1.00 76.00 80 LEU A N 1
ATOM 628 C CA . LEU A 1 80 ? 0.556 -5.313 -13.729 1.00 76.00 80 LEU A CA 1
ATOM 629 C C . LEU A 1 80 ? 1.427 -4.101 -13.365 1.00 76.00 80 LEU A C 1
ATOM 631 O O . LEU A 1 80 ? 2.654 -4.157 -13.455 1.00 76.00 80 LEU A O 1
ATOM 635 N N . GLY A 1 81 ? 0.788 -3.049 -12.847 1.00 72.88 81 GLY A N 1
ATOM 636 C CA . GLY A 1 81 ? 1.428 -1.798 -12.427 1.00 72.88 81 GLY A CA 1
ATOM 637 C C . GLY A 1 81 ? 1.014 -0.611 -13.299 1.00 72.88 81 GLY A C 1
ATOM 638 O O . GLY A 1 81 ? 0.366 -0.780 -14.327 1.00 72.88 81 GLY A O 1
ATOM 639 N N . GLY A 1 82 ? 1.360 0.605 -12.870 1.00 65.75 82 GLY A N 1
ATOM 640 C CA . GLY A 1 82 ? 1.088 1.812 -13.654 1.00 65.75 82 GLY A CA 1
ATOM 641 C C . GLY A 1 82 ? 1.914 1.857 -14.950 1.00 65.75 82 GLY A C 1
ATOM 642 O O . GLY A 1 82 ? 3.026 1.314 -14.979 1.00 65.75 82 GLY A O 1
ATOM 643 N N . PRO A 1 83 ? 1.411 2.511 -16.013 1.00 59.22 83 PRO A N 1
ATOM 644 C CA . PRO A 1 83 ? 2.157 2.685 -17.250 1.00 59.22 83 PRO A CA 1
ATOM 645 C C . PRO A 1 83 ? 3.446 3.458 -16.968 1.00 59.22 83 PRO A C 1
ATOM 647 O O . PRO A 1 83 ? 3.446 4.596 -16.508 1.00 59.22 83 PRO A O 1
ATOM 650 N N . VAL A 1 84 ? 4.575 2.811 -17.231 1.00 59.97 84 VAL A N 1
ATOM 651 C CA . VAL A 1 84 ? 5.887 3.450 -17.220 1.00 59.97 84 VAL A CA 1
ATOM 652 C C . VAL A 1 84 ? 6.036 4.105 -18.591 1.00 59.97 84 VAL A C 1
ATOM 654 O O . VAL A 1 84 ? 6.279 3.409 -19.571 1.00 59.97 84 VAL A O 1
ATOM 657 N N . ALA A 1 85 ? 5.806 5.409 -18.715 1.00 65.31 85 ALA A N 1
ATOM 658 C CA . ALA A 1 85 ? 5.804 6.078 -20.015 1.00 65.31 85 ALA A CA 1
ATOM 659 C C . ALA A 1 85 ? 7.241 6.414 -20.443 1.0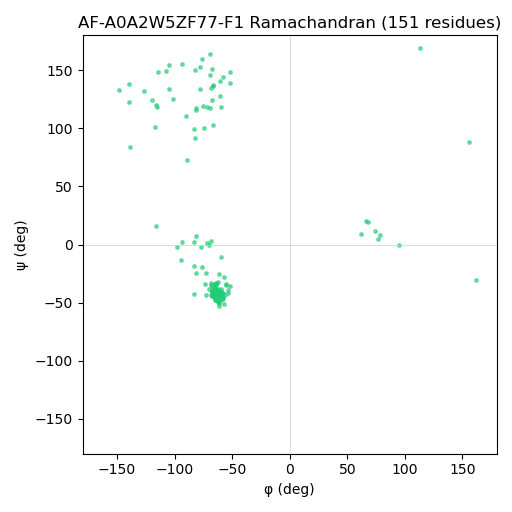0 65.31 85 ALA A C 1
ATOM 661 O O . ALA A 1 85 ? 7.787 7.450 -20.085 1.00 65.31 85 ALA A O 1
ATOM 662 N N . VAL A 1 86 ? 7.875 5.509 -21.189 1.00 72.00 86 VAL A N 1
ATOM 663 C CA . VAL A 1 86 ? 8.957 5.894 -22.105 1.00 72.00 86 VAL A CA 1
ATOM 664 C C . VAL A 1 86 ? 8.320 5.926 -23.483 1.00 72.00 86 VAL A C 1
ATOM 666 O O . VAL A 1 86 ? 7.711 4.915 -23.843 1.00 72.00 86 VAL A O 1
ATOM 669 N N . PRO A 1 87 ? 8.409 7.040 -24.227 1.00 81.12 87 PRO A N 1
ATOM 670 C CA . PRO A 1 87 ? 7.996 7.070 -25.623 1.00 81.12 87 PRO A CA 1
ATOM 671 C C . PRO A 1 87 ? 8.661 5.927 -26.399 1.00 81.12 87 PRO A C 1
ATOM 673 O O . PRO A 1 87 ? 9.839 5.641 -26.172 1.00 81.12 87 PRO A O 1
ATOM 676 N N . VAL A 1 88 ? 7.916 5.274 -27.294 1.00 77.94 88 VAL A N 1
ATOM 677 C CA . VAL A 1 88 ? 8.403 4.117 -28.073 1.00 77.94 88 VAL A CA 1
ATOM 678 C C . VAL A 1 88 ? 9.706 4.462 -28.803 1.00 77.94 88 VAL A C 1
ATOM 680 O O . VAL A 1 88 ? 10.674 3.705 -28.730 1.00 77.94 88 VAL A O 1
ATOM 683 N N . ASP A 1 89 ? 9.781 5.661 -29.379 1.00 85.62 89 ASP A N 1
ATOM 684 C CA . ASP A 1 89 ? 10.955 6.146 -30.113 1.00 85.62 89 ASP A CA 1
ATOM 685 C C . ASP A 1 89 ? 12.197 6.275 -29.224 1.00 85.62 89 ASP A C 1
ATOM 687 O O . ASP A 1 89 ? 13.306 5.912 -29.618 1.00 85.62 89 ASP A O 1
ATOM 691 N N . LEU A 1 90 ? 12.018 6.731 -27.981 1.00 87.12 90 LEU A N 1
ATOM 692 C CA . LEU A 1 90 ? 13.116 6.866 -27.027 1.00 87.12 90 LEU A CA 1
ATOM 693 C C . LEU A 1 90 ? 13.629 5.492 -26.577 1.00 87.12 90 LEU A C 1
ATOM 695 O O . LEU A 1 90 ? 14.836 5.294 -26.433 1.00 87.12 90 LEU A O 1
ATOM 699 N N . ALA A 1 91 ? 12.732 4.525 -26.380 1.00 88.06 91 ALA A N 1
ATOM 700 C CA . ALA A 1 91 ? 13.121 3.160 -26.046 1.00 88.06 91 ALA A CA 1
ATOM 701 C C . ALA A 1 91 ? 13.900 2.499 -27.201 1.00 88.06 91 ALA A C 1
ATOM 703 O O . ALA A 1 91 ? 14.948 1.886 -26.965 1.00 88.06 91 ALA A O 1
ATOM 704 N N . ALA A 1 92 ? 13.451 2.700 -28.445 1.00 87.56 92 ALA A N 1
ATOM 705 C CA . ALA A 1 92 ? 14.140 2.237 -29.647 1.00 87.56 92 ALA A CA 1
ATOM 706 C C . ALA A 1 92 ? 15.526 2.887 -29.812 1.00 87.56 92 ALA A C 1
ATOM 708 O O . ALA A 1 92 ? 16.503 2.185 -30.083 1.00 87.56 92 ALA A O 1
ATOM 709 N N . LEU A 1 93 ? 15.643 4.197 -29.564 1.00 89.56 93 LEU A N 1
ATOM 710 C CA . LEU A 1 93 ? 16.918 4.920 -29.579 1.00 89.56 93 LEU A CA 1
ATOM 711 C C . LEU A 1 93 ? 17.906 4.347 -28.552 1.00 89.56 93 LEU A C 1
ATOM 713 O O . LEU A 1 93 ? 19.058 4.062 -28.886 1.00 89.56 93 LEU A O 1
ATOM 717 N N . ILE A 1 94 ? 17.453 4.131 -27.313 1.00 91.00 94 ILE A N 1
ATOM 718 C CA . ILE A 1 94 ? 18.269 3.537 -26.244 1.00 91.00 94 ILE A CA 1
ATOM 719 C C . ILE A 1 94 ? 18.750 2.135 -26.649 1.00 91.00 94 ILE A C 1
ATOM 721 O O . ILE A 1 94 ? 19.925 1.805 -26.463 1.00 91.00 94 ILE A O 1
ATOM 725 N N . ALA A 1 95 ? 17.871 1.317 -27.237 1.00 89.62 95 ALA A N 1
ATOM 726 C CA . ALA A 1 95 ? 18.211 -0.013 -27.735 1.00 89.62 95 ALA A CA 1
ATOM 727 C C . ALA A 1 95 ? 19.245 0.027 -28.867 1.00 89.62 95 ALA A C 1
ATOM 729 O O . ALA A 1 95 ? 20.207 -0.743 -28.842 1.00 89.62 95 ALA A O 1
ATOM 730 N N . ALA A 1 96 ? 19.082 0.933 -29.833 1.00 89.50 96 ALA A N 1
ATOM 731 C CA . ALA A 1 96 ? 20.013 1.106 -30.943 1.00 89.50 96 ALA A CA 1
ATOM 732 C C . ALA A 1 96 ? 21.404 1.534 -30.453 1.00 89.50 96 ALA A C 1
ATOM 734 O O . ALA A 1 96 ? 22.396 0.893 -30.798 1.00 89.50 96 ALA A O 1
ATOM 735 N N . ARG A 1 97 ? 21.482 2.543 -29.572 1.00 90.88 97 ARG A N 1
ATOM 736 C CA . ARG A 1 97 ? 22.747 2.997 -28.964 1.00 90.88 97 ARG A CA 1
ATOM 737 C C . ARG A 1 97 ? 23.433 1.881 -28.174 1.00 90.88 97 ARG A C 1
ATOM 739 O O . ARG A 1 97 ? 24.641 1.689 -28.291 1.00 90.88 97 ARG A O 1
ATOM 746 N N . TYR A 1 98 ? 22.666 1.102 -27.411 1.00 90.69 98 TYR A N 1
ATOM 747 C CA . TYR A 1 98 ? 23.214 -0.026 -26.661 1.00 90.69 98 TYR A CA 1
ATOM 748 C C . TYR A 1 98 ? 23.769 -1.132 -27.572 1.00 90.69 98 TYR A C 1
ATOM 750 O O . TYR A 1 98 ? 24.879 -1.614 -27.338 1.00 90.69 98 TYR A O 1
ATOM 758 N N . ARG A 1 99 ? 23.039 -1.510 -28.633 1.00 87.50 99 ARG A N 1
ATOM 759 C CA . ARG A 1 99 ? 23.522 -2.478 -29.637 1.00 87.50 99 ARG A CA 1
ATOM 760 C C . ARG A 1 99 ? 24.746 -1.959 -30.397 1.00 87.50 99 ARG A C 1
ATOM 762 O O . ARG A 1 99 ? 25.630 -2.749 -30.707 1.00 87.50 99 ARG A O 1
ATOM 769 N N . GLY A 1 100 ? 24.827 -0.645 -30.616 1.00 86.69 100 GLY A N 1
ATOM 770 C CA . GLY A 1 100 ? 25.987 0.051 -31.181 1.00 86.69 100 GLY A CA 1
ATOM 771 C C . GLY A 1 100 ? 27.211 0.121 -30.257 1.00 86.69 100 GLY A C 1
ATOM 772 O O . GLY A 1 100 ? 28.236 0.666 -30.647 1.00 86.69 100 GLY A O 1
ATOM 773 N N . GLY A 1 101 ? 27.138 -0.432 -29.040 1.00 86.50 101 GLY A N 1
ATOM 774 C CA . GLY A 1 101 ? 28.281 -0.568 -28.135 1.00 86.50 101 GLY A CA 1
ATOM 775 C C . GLY A 1 101 ? 28.440 0.552 -27.104 1.00 86.50 101 GLY A C 1
ATOM 776 O O . GLY A 1 101 ? 29.348 0.465 -26.269 1.00 86.50 101 GLY A O 1
ATOM 777 N N . SER A 1 102 ? 27.561 1.563 -27.093 1.00 87.25 102 SER A N 1
ATOM 778 C CA . SER A 1 102 ? 27.553 2.596 -26.051 1.00 87.25 102 SER A CA 1
ATOM 779 C C . SER A 1 102 ? 27.315 1.977 -24.671 1.00 87.25 102 SER A C 1
ATOM 781 O O . SER A 1 102 ? 26.508 1.054 -24.501 1.00 87.25 102 SER A O 1
ATOM 783 N N . THR A 1 103 ? 28.015 2.470 -23.643 1.00 89.44 103 THR A N 1
ATOM 784 C CA . THR A 1 103 ? 27.801 1.946 -22.293 1.00 89.44 103 THR A CA 1
ATOM 785 C C . THR A 1 103 ? 26.520 2.515 -21.684 1.00 89.44 103 THR A C 1
ATOM 787 O O . THR A 1 103 ? 26.113 3.636 -21.969 1.00 89.44 103 THR A O 1
ATOM 790 N N . MET A 1 104 ? 25.906 1.768 -20.760 1.00 88.94 104 MET A N 1
ATOM 791 C CA . MET A 1 104 ? 24.751 2.265 -19.996 1.00 88.94 104 MET A CA 1
ATOM 792 C C . MET A 1 104 ? 25.056 3.553 -19.223 1.00 88.94 104 MET A C 1
ATOM 794 O O . MET A 1 104 ? 24.140 4.312 -18.935 1.00 88.94 104 MET A O 1
ATOM 798 N N . ARG A 1 105 ? 26.318 3.780 -18.829 1.00 90.56 105 ARG A N 1
ATOM 799 C CA . ARG A 1 105 ? 26.695 5.019 -18.140 1.00 90.56 105 ARG A CA 1
ATOM 800 C C . ARG A 1 105 ? 26.693 6.191 -19.111 1.00 90.56 105 ARG A C 1
ATOM 802 O O . ARG A 1 105 ? 26.128 7.218 -18.767 1.00 90.56 105 ARG A O 1
ATOM 809 N N . ASP A 1 106 ? 27.240 5.997 -20.307 1.00 91.31 106 ASP A N 1
ATOM 810 C CA . ASP A 1 106 ? 27.316 7.046 -21.328 1.00 91.31 106 ASP A CA 1
ATOM 811 C C . ASP A 1 106 ? 25.912 7.452 -21.782 1.00 91.31 106 ASP A C 1
ATOM 813 O O . ASP A 1 106 ? 25.567 8.627 -21.734 1.00 91.31 106 ASP A O 1
ATOM 817 N N . ILE A 1 107 ? 25.057 6.468 -22.091 1.00 92.12 107 ILE A N 1
ATOM 818 C CA . ILE A 1 107 ? 23.661 6.714 -22.484 1.00 92.12 107 ILE A CA 1
ATOM 819 C C . ILE A 1 107 ? 22.902 7.442 -21.360 1.00 92.12 107 ILE A C 1
ATOM 821 O O . ILE A 1 107 ? 22.139 8.368 -21.618 1.00 92.12 107 ILE A O 1
ATOM 825 N N . ALA A 1 108 ? 23.100 7.051 -20.095 1.00 93.44 108 ALA A N 1
ATOM 826 C CA . ALA A 1 108 ? 22.426 7.700 -18.969 1.00 93.44 108 ALA A CA 1
ATOM 827 C C . ALA A 1 108 ? 22.910 9.143 -18.753 1.00 93.44 108 ALA A C 1
ATOM 829 O O . ALA A 1 108 ? 22.100 10.026 -18.470 1.00 93.44 108 ALA A O 1
ATOM 830 N N . ALA A 1 109 ? 24.215 9.386 -18.883 1.00 93.38 109 ALA A N 1
ATOM 831 C CA . ALA A 1 109 ? 24.787 10.720 -18.765 1.00 93.38 109 ALA A CA 1
ATOM 832 C C . ALA A 1 109 ? 24.265 11.644 -19.876 1.00 93.38 109 ALA A C 1
ATOM 834 O O . ALA A 1 109 ? 23.813 12.746 -19.578 1.00 93.38 109 ALA A O 1
ATOM 835 N N . GLU A 1 110 ? 24.234 11.164 -21.122 1.00 92.25 110 GLU A N 1
ATOM 836 C CA . GLU A 1 110 ? 23.741 11.913 -22.284 1.00 92.25 110 GLU A CA 1
ATOM 837 C C . GLU A 1 110 ? 22.260 12.290 -22.136 1.00 92.25 110 GLU A C 1
ATOM 839 O O . GLU A 1 110 ? 21.911 13.463 -22.245 1.00 92.25 110 GLU A O 1
ATOM 844 N N . LEU A 1 111 ? 21.392 11.332 -21.790 1.00 91.56 111 LEU A N 1
ATOM 845 C CA . LEU A 1 111 ? 19.959 11.601 -21.600 1.00 91.56 111 LEU A CA 1
ATOM 846 C C . LEU A 1 111 ? 19.682 12.558 -20.435 1.00 91.56 111 LEU A C 1
ATOM 848 O O . LEU A 1 111 ? 18.745 13.352 -20.495 1.00 91.56 111 LEU A O 1
ATOM 852 N N . THR A 1 112 ? 20.497 12.490 -19.378 1.00 92.50 112 THR A N 1
ATOM 853 C CA . THR A 1 112 ? 20.420 13.437 -18.257 1.00 92.50 112 THR A CA 1
ATOM 854 C C . THR A 1 112 ? 20.837 14.838 -18.702 1.00 92.50 112 THR A C 1
ATOM 856 O O . THR A 1 112 ? 20.148 15.802 -18.385 1.00 92.50 112 THR A O 1
ATOM 859 N N . ALA A 1 113 ? 21.928 14.958 -19.463 1.00 92.06 113 ALA A N 1
ATOM 860 C CA . ALA A 1 113 ? 22.413 16.238 -19.975 1.00 92.06 113 ALA A CA 1
ATOM 861 C C . ALA A 1 113 ? 21.424 16.888 -20.959 1.00 92.06 113 ALA A C 1
ATOM 863 O O . ALA A 1 113 ? 21.267 18.104 -20.959 1.00 92.06 113 ALA A O 1
ATOM 864 N N . GLN A 1 114 ? 20.714 16.081 -21.750 1.00 90.38 114 GLN A N 1
ATOM 865 C CA . GLN A 1 114 ? 19.673 16.534 -22.680 1.00 90.38 114 GLN A CA 1
ATOM 866 C C . GLN A 1 114 ? 18.338 16.878 -21.994 1.00 90.38 114 GLN A C 1
ATOM 868 O O . GLN A 1 114 ? 17.394 17.285 -22.667 1.00 90.38 114 GLN A O 1
ATOM 873 N N . GLY A 1 115 ? 18.223 16.697 -20.673 1.00 88.38 115 GLY A N 1
ATOM 874 C CA . GLY A 1 115 ? 17.001 17.002 -19.925 1.00 88.38 115 GLY A CA 1
ATOM 875 C C . GLY A 1 115 ? 15.822 16.079 -20.247 1.00 88.38 115 GLY A C 1
ATOM 876 O O . GLY A 1 115 ? 14.675 16.424 -19.965 1.00 88.38 115 GLY A O 1
ATOM 877 N N . VAL A 1 116 ? 16.077 14.903 -20.829 1.00 87.75 116 VAL A N 1
ATOM 878 C CA . VAL A 1 116 ? 15.016 13.957 -21.186 1.00 87.75 116 VAL A CA 1
ATOM 879 C C . VAL A 1 116 ? 14.390 13.405 -19.900 1.00 87.75 116 VAL A C 1
ATOM 881 O O . VAL A 1 116 ? 15.108 12.832 -19.074 1.00 87.75 116 VAL A O 1
ATOM 884 N N . PRO A 1 117 ? 13.065 13.511 -19.698 1.00 86.25 117 PRO A N 1
ATOM 885 C CA . PRO A 1 117 ? 12.430 13.006 -18.490 1.00 86.25 117 PRO A CA 1
ATOM 886 C C . PRO A 1 117 ? 12.513 11.479 -18.427 1.00 86.25 117 PRO A C 1
ATOM 888 O O . PRO A 1 117 ? 12.285 10.759 -19.401 1.00 86.25 117 PRO A O 1
ATOM 891 N N . THR A 1 118 ? 12.833 10.963 -17.245 1.00 87.81 118 THR A N 1
ATOM 892 C CA . THR A 1 118 ? 12.836 9.521 -16.988 1.00 87.81 118 THR A CA 1
ATOM 893 C C . THR A 1 118 ? 11.405 8.965 -17.006 1.00 87.81 118 THR A C 1
ATOM 895 O O . THR A 1 118 ? 10.443 9.708 -16.812 1.00 87.81 118 THR A O 1
ATOM 898 N N . PRO A 1 119 ? 11.223 7.635 -17.109 1.00 81.44 119 PRO A N 1
ATOM 899 C CA . PRO A 1 119 ? 9.896 7.025 -17.211 1.00 81.44 119 PRO A CA 1
ATOM 900 C C . PRO A 1 119 ? 8.924 7.277 -16.038 1.00 81.44 119 PRO A C 1
ATOM 902 O O . PRO A 1 119 ? 7.765 6.874 -16.095 1.00 81.44 119 PRO A O 1
ATOM 905 N N . ARG A 1 120 ? 9.420 7.830 -14.923 1.00 79.00 120 ARG A N 1
ATOM 906 C CA . ARG A 1 120 ? 8.638 8.210 -13.733 1.00 79.00 120 ARG A CA 1
ATOM 907 C C . ARG A 1 120 ? 8.667 9.727 -13.477 1.00 79.00 120 ARG A C 1
ATOM 909 O O . ARG A 1 120 ? 8.383 10.145 -12.364 1.00 79.00 120 ARG A O 1
ATOM 916 N N . GLY A 1 121 ? 9.072 10.530 -14.462 1.00 79.81 121 GLY A N 1
ATOM 917 C CA . GLY A 1 121 ? 9.133 11.993 -14.358 1.00 79.81 121 GLY A CA 1
ATOM 918 C C . GLY A 1 121 ? 10.339 12.554 -13.595 1.00 79.81 121 GLY A C 1
ATOM 919 O O . GLY A 1 121 ? 10.391 13.748 -13.336 1.00 79.81 121 GLY A O 1
ATOM 920 N N . GLY A 1 122 ? 11.321 11.728 -13.225 1.00 83.62 122 GLY A N 1
ATOM 921 C CA . GLY A 1 122 ? 12.586 12.207 -12.652 1.00 83.62 122 GLY A CA 1
ATOM 922 C C . GLY A 1 122 ? 13.521 12.800 -13.712 1.00 83.62 122 GLY A C 1
ATOM 923 O O . GLY A 1 122 ? 13.412 12.453 -14.887 1.00 83.62 122 GLY A O 1
ATOM 924 N N . THR A 1 123 ? 14.474 13.627 -13.284 1.00 85.62 123 THR A N 1
ATOM 925 C CA . THR A 1 123 ? 15.398 14.384 -14.152 1.00 85.62 123 THR A CA 1
ATOM 926 C C . THR A 1 123 ? 16.739 13.694 -14.409 1.00 85.62 123 THR A C 1
ATOM 928 O O . THR A 1 123 ? 17.477 14.098 -15.298 1.00 85.62 123 THR A O 1
ATOM 931 N N . GLN A 1 124 ? 17.070 12.645 -13.649 1.00 92.00 124 GLN A N 1
ATOM 932 C CA . GLN A 1 124 ? 18.359 11.958 -13.743 1.00 92.00 124 GLN A CA 1
ATOM 933 C C . GLN A 1 124 ? 18.197 10.511 -14.206 1.00 92.00 124 GLN A C 1
ATOM 935 O O . GLN A 1 124 ? 17.590 9.680 -13.521 1.00 92.00 124 GLN A O 1
ATOM 940 N N . TRP A 1 125 ? 18.820 10.174 -15.333 1.00 93.06 125 TRP A N 1
ATOM 941 C CA . TRP A 1 125 ? 18.900 8.798 -15.804 1.00 93.06 125 TRP A CA 1
ATOM 942 C C . TRP A 1 125 ? 19.970 8.027 -15.037 1.00 93.06 125 TRP A C 1
ATOM 944 O O . TRP A 1 125 ? 21.097 8.475 -14.845 1.00 93.06 125 TRP A O 1
ATOM 954 N N . ARG A 1 126 ? 19.612 6.815 -14.606 1.00 92.50 126 ARG A N 1
ATOM 955 C CA . ARG A 1 126 ? 20.537 5.856 -13.993 1.00 92.50 126 ARG A CA 1
ATOM 956 C C . ARG A 1 126 ? 20.681 4.635 -14.900 1.00 92.5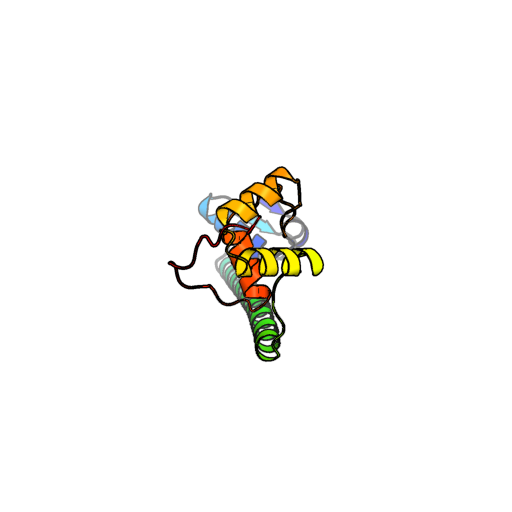0 126 ARG A C 1
ATOM 958 O O . ARG A 1 126 ? 19.690 4.236 -15.517 1.00 92.50 126 ARG A O 1
ATOM 965 N N . PRO A 1 127 ? 21.848 3.966 -14.922 1.00 91.06 127 PRO A N 1
ATOM 966 C CA . PRO A 1 127 ? 22.029 2.722 -15.671 1.00 91.06 127 PRO A CA 1
ATOM 967 C C . PRO A 1 127 ? 20.967 1.653 -15.365 1.00 91.06 127 PRO A C 1
ATOM 969 O O . PRO A 1 127 ? 20.522 0.952 -16.267 1.00 91.06 127 PRO A O 1
ATOM 972 N N . SER A 1 128 ? 20.499 1.561 -14.115 1.00 89.75 128 SER A N 1
ATOM 973 C CA . SER A 1 128 ? 19.418 0.647 -13.716 1.00 89.75 128 SER A CA 1
ATOM 974 C C . SER A 1 128 ? 18.074 0.970 -14.381 1.00 89.75 128 SER A C 1
ATOM 976 O O . SER A 1 128 ? 17.312 0.061 -14.713 1.00 89.75 128 SER A O 1
ATOM 978 N N . THR A 1 129 ? 17.791 2.251 -14.629 1.00 89.19 129 THR A N 1
ATOM 979 C CA . THR A 1 129 ? 16.603 2.691 -15.369 1.00 89.19 129 THR A CA 1
ATOM 980 C C . THR A 1 129 ? 16.681 2.238 -16.824 1.00 89.19 129 THR A C 1
ATOM 982 O O . THR A 1 129 ? 15.696 1.706 -17.329 1.00 89.19 129 THR A O 1
ATOM 985 N N . LEU A 1 130 ? 17.848 2.365 -17.465 1.00 89.00 130 LEU A N 1
ATOM 986 C CA . LEU A 1 130 ? 18.069 1.902 -18.841 1.00 89.00 130 LEU A CA 1
ATOM 987 C C . LEU A 1 130 ? 17.964 0.383 -18.967 1.00 89.00 130 LEU A C 1
ATOM 989 O O . LEU A 1 130 ? 17.303 -0.105 -19.875 1.00 89.00 130 LEU A O 1
ATOM 993 N N . VAL A 1 131 ? 18.536 -0.368 -18.022 1.00 89.00 131 VAL A N 1
ATOM 994 C CA . VAL A 1 131 ? 18.412 -1.835 -17.972 1.00 89.00 131 VAL A CA 1
ATOM 995 C C . VAL A 1 131 ? 16.943 -2.255 -17.937 1.00 89.00 131 VAL A C 1
ATOM 997 O O . VAL A 1 131 ? 16.537 -3.146 -18.679 1.00 89.00 131 VAL A O 1
ATOM 1000 N N . ARG A 1 132 ? 16.115 -1.576 -17.137 1.00 86.44 132 ARG A N 1
ATOM 1001 C CA . ARG A 1 132 ? 14.673 -1.844 -17.083 1.00 86.44 132 ARG A CA 1
ATOM 1002 C C . ARG A 1 132 ? 13.957 -1.504 -18.393 1.00 86.44 132 ARG A C 1
ATOM 1004 O O . ARG A 1 132 ? 13.036 -2.226 -18.767 1.00 86.44 132 ARG A O 1
ATOM 1011 N N . VAL A 1 133 ? 14.358 -0.426 -19.071 1.00 87.38 133 VAL A N 1
ATOM 1012 C CA . VAL A 1 133 ? 13.822 -0.056 -20.394 1.00 87.38 133 VAL A CA 1
ATOM 1013 C C . VAL A 1 133 ? 14.200 -1.109 -21.437 1.00 87.38 133 VAL A C 1
ATOM 1015 O O . VAL A 1 133 ? 13.330 -1.619 -22.124 1.00 87.38 133 VAL A O 1
ATOM 1018 N N . LEU A 1 134 ? 15.457 -1.540 -21.486 1.00 87.19 134 LEU A N 1
ATOM 1019 C CA . LEU A 1 134 ? 15.917 -2.552 -22.440 1.00 87.19 134 LEU A CA 1
ATOM 1020 C C . LEU A 1 134 ? 15.299 -3.932 -22.199 1.00 87.19 134 LEU A C 1
ATOM 1022 O O . LEU A 1 134 ? 14.881 -4.585 -23.150 1.00 87.19 134 LEU A O 1
ATOM 1026 N N . HIS A 1 135 ? 15.161 -4.353 -20.938 1.00 86.38 135 HIS A N 1
ATOM 1027 C CA . HIS A 1 135 ? 14.416 -5.570 -20.605 1.00 86.38 135 HIS A CA 1
ATOM 1028 C C . HIS A 1 135 ? 12.941 -5.475 -20.997 1.00 86.38 135 HIS A C 1
ATOM 1030 O O . HIS A 1 135 ? 12.335 -6.489 -21.334 1.00 86.38 135 HIS A O 1
ATOM 1036 N N . ARG A 1 136 ? 12.341 -4.278 -20.951 1.00 78.19 136 ARG A N 1
ATOM 1037 C CA . ARG A 1 136 ? 10.976 -4.068 -21.441 1.00 78.19 136 ARG A CA 1
ATOM 1038 C C . ARG A 1 136 ? 10.885 -4.250 -22.956 1.00 78.19 136 ARG A C 1
ATOM 1040 O O . ARG A 1 136 ? 9.907 -4.846 -23.385 1.00 78.19 136 ARG A O 1
ATOM 1047 N N . GLU A 1 137 ? 11.881 -3.790 -23.705 1.00 81.69 137 GLU A N 1
ATOM 1048 C CA . GLU A 1 137 ? 11.960 -3.922 -25.168 1.00 81.69 137 GLU A CA 1
ATOM 1049 C C . GLU A 1 137 ? 12.483 -5.298 -25.634 1.00 81.69 137 GLU A C 1
ATOM 1051 O O . GLU A 1 137 ? 12.772 -5.491 -26.812 1.00 81.69 137 GLU A O 1
ATOM 1056 N N . GLY A 1 138 ? 12.666 -6.261 -24.719 1.00 83.00 138 GLY A N 1
ATOM 1057 C CA . GLY A 1 138 ? 13.173 -7.597 -25.054 1.00 83.00 138 GLY A CA 1
ATOM 1058 C C . GLY A 1 138 ? 14.625 -7.611 -25.550 1.00 83.00 138 GLY A C 1
ATOM 1059 O O . GLY A 1 138 ? 15.044 -8.561 -26.205 1.00 83.00 138 GLY A O 1
ATOM 1060 N N . VAL A 1 139 ? 15.410 -6.569 -25.259 1.00 83.19 139 VAL A N 1
ATOM 1061 C CA . VAL A 1 139 ? 16.802 -6.459 -25.714 1.00 83.19 139 VAL A CA 1
ATOM 1062 C C . VAL A 1 139 ? 17.715 -7.270 -24.784 1.00 83.19 139 VAL A C 1
ATOM 1064 O O . VAL A 1 139 ? 17.814 -6.937 -23.597 1.00 83.19 139 VAL A O 1
ATOM 1067 N N . PRO A 1 140 ? 18.407 -8.316 -25.279 1.00 82.81 140 PRO A N 1
ATOM 1068 C CA . PRO A 1 140 ? 19.299 -9.125 -24.457 1.00 82.81 140 PRO A CA 1
ATOM 1069 C C . PRO A 1 140 ? 20.545 -8.332 -24.047 1.00 82.81 140 PRO A C 1
ATOM 1071 O O . PRO A 1 140 ? 21.063 -7.505 -24.801 1.00 82.81 140 PRO A O 1
ATOM 1074 N N . MET A 1 141 ? 21.050 -8.604 -22.844 1.00 83.25 141 MET A N 1
ATOM 1075 C CA . MET A 1 141 ? 22.260 -7.957 -22.340 1.00 83.25 141 MET A CA 1
ATOM 1076 C C . MET A 1 141 ? 23.489 -8.562 -23.019 1.00 83.25 141 MET A C 1
ATOM 1078 O O . MET A 1 141 ? 23.764 -9.752 -22.889 1.00 83.25 141 MET A O 1
ATOM 1082 N N . LEU A 1 142 ? 24.247 -7.729 -23.727 1.00 72.94 142 LEU A N 1
ATOM 1083 C CA . LEU A 1 142 ? 25.496 -8.126 -24.361 1.00 72.94 142 LEU A CA 1
ATOM 1084 C C . LEU A 1 142 ? 26.555 -8.476 -23.295 1.00 72.94 142 LEU A C 1
ATOM 1086 O O . LEU A 1 142 ? 26.69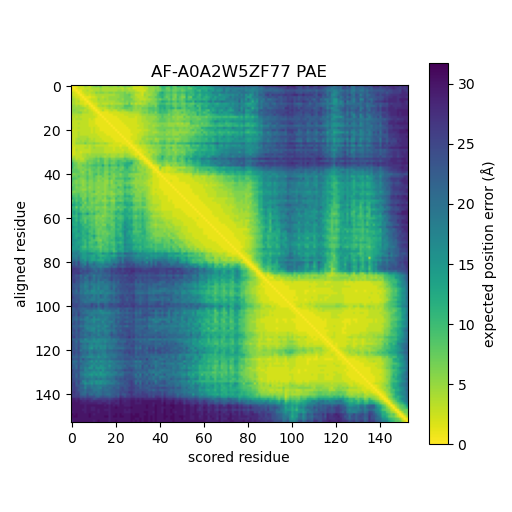8 -7.730 -22.314 1.00 72.94 142 LEU A O 1
ATOM 1090 N N . PRO A 1 143 ? 27.322 -9.568 -23.487 1.00 63.97 143 PRO A N 1
ATOM 1091 C CA . PRO A 1 143 ? 28.365 -9.986 -22.559 1.00 63.97 143 PRO A CA 1
ATOM 1092 C C . PRO A 1 143 ? 29.418 -8.888 -22.364 1.00 63.97 143 PRO A C 1
ATOM 1094 O O . PRO A 1 143 ? 29.754 -8.125 -23.277 1.00 63.97 143 PRO A O 1
ATOM 1097 N N . ARG A 1 144 ? 29.934 -8.788 -21.135 1.00 57.06 144 ARG A N 1
ATOM 1098 C CA . ARG A 1 144 ? 30.962 -7.810 -20.763 1.00 57.06 144 ARG A CA 1
ATOM 1099 C C . ARG A 1 144 ? 32.260 -8.148 -21.509 1.00 57.06 144 ARG A C 1
ATOM 1101 O O . ARG A 1 144 ? 32.935 -9.094 -21.137 1.00 57.06 144 ARG A O 1
ATOM 1108 N N . GLY A 1 145 ? 32.582 -7.400 -22.567 1.00 55.47 145 GLY A N 1
ATOM 1109 C CA . GLY A 1 145 ? 33.840 -7.572 -23.311 1.00 55.47 145 GLY A CA 1
ATOM 1110 C C . GLY A 1 145 ? 33.863 -6.957 -24.714 1.00 55.47 145 GLY A C 1
ATOM 1111 O O . GLY A 1 145 ? 34.898 -6.466 -25.142 1.00 55.47 145 GLY A O 1
ATOM 1112 N N . ARG A 1 146 ? 32.724 -6.874 -25.416 1.00 54.94 146 ARG A N 1
ATOM 1113 C CA . ARG A 1 146 ? 32.628 -6.155 -26.704 1.00 54.94 146 ARG A CA 1
ATOM 1114 C C . ARG A 1 146 ? 32.268 -4.690 -26.479 1.00 54.94 146 ARG A C 1
ATOM 1116 O O . ARG A 1 146 ? 31.119 -4.306 -26.674 1.00 54.94 146 ARG A O 1
ATOM 1123 N N . ARG A 1 147 ? 33.190 -3.869 -25.973 1.00 56.06 147 ARG A N 1
ATOM 1124 C CA . ARG A 1 147 ? 32.911 -2.436 -25.755 1.00 56.06 147 ARG A CA 1
ATOM 1125 C C . ARG A 1 147 ? 34.082 -1.559 -26.153 1.00 56.06 147 ARG A C 1
ATOM 1127 O O . ARG A 1 147 ? 34.884 -1.183 -25.306 1.00 56.06 147 ARG A O 1
ATOM 1134 N N . ARG A 1 148 ? 34.108 -1.267 -27.453 1.00 51.62 148 ARG A N 1
ATOM 1135 C CA . ARG A 1 148 ? 34.498 -0.022 -28.140 1.00 51.62 148 ARG A CA 1
ATOM 1136 C C . ARG A 1 148 ? 34.915 -0.420 -29.556 1.00 51.62 148 ARG A C 1
ATOM 1138 O O . ARG A 1 148 ? 36.076 -0.710 -29.802 1.00 51.62 148 ARG A O 1
ATOM 1145 N N . LEU A 1 149 ? 33.956 -0.467 -30.476 1.00 47.62 149 LEU A N 1
ATOM 1146 C CA . LEU A 1 149 ? 34.286 -0.151 -31.861 1.00 47.62 149 LEU A CA 1
ATOM 1147 C C . LEU A 1 149 ? 34.061 1.356 -31.963 1.00 47.62 149 LEU A C 1
ATOM 1149 O O . LEU A 1 149 ? 32.941 1.823 -31.761 1.00 47.62 149 LEU A O 1
ATOM 1153 N N . SER A 1 150 ? 35.154 2.104 -32.121 1.00 43.81 150 SER A N 1
ATOM 1154 C CA . SER A 1 150 ? 35.098 3.528 -32.463 1.00 43.81 150 SER A CA 1
ATOM 1155 C C . SER A 1 150 ? 34.218 3.724 -33.701 1.00 43.81 150 SER A C 1
ATOM 1157 O O . SER A 1 150 ? 34.221 2.846 -34.569 1.00 43.81 150 SER A O 1
ATOM 1159 N N . PRO A 1 151 ? 33.509 4.858 -33.834 1.00 38.44 151 PRO A N 1
ATOM 1160 C CA . PRO A 1 151 ? 32.977 5.241 -35.130 1.00 38.44 151 PRO A CA 1
ATOM 1161 C C . PRO A 1 151 ? 34.164 5.412 -36.083 1.00 38.44 151 PRO A C 1
ATOM 1163 O O . PRO A 1 151 ? 35.150 6.068 -35.744 1.00 38.44 151 PRO A O 1
ATOM 1166 N N . ALA A 1 152 ? 34.094 4.743 -37.229 1.00 35.12 152 ALA A N 1
ATOM 1167 C CA . ALA A 1 152 ? 35.011 4.973 -38.327 1.00 35.12 152 ALA A CA 1
ATOM 1168 C C . ALA A 1 152 ? 34.749 6.365 -38.922 1.00 35.12 152 ALA A C 1
ATOM 1170 O O . ALA A 1 152 ? 33.589 6.676 -39.188 1.00 35.12 152 ALA A O 1
ATOM 1171 N N . ALA A 1 153 ? 35.856 7.082 -39.158 1.00 34.47 153 ALA A N 1
ATOM 1172 C CA . ALA A 1 153 ? 36.039 8.307 -39.949 1.00 34.47 153 ALA A CA 1
ATOM 1173 C C . ALA A 1 153 ? 35.357 9.591 -39.449 1.00 34.47 153 ALA A C 1
ATOM 1175 O O . ALA A 1 153 ? 34.113 9.691 -39.482 1.00 34.47 153 ALA A O 1
#

Radius of gyration: 28.19 Å; Cα contacts (8 Å, |Δi|>4): 121; chains: 1; bounding box: 62×32×71 Å

Foldseek 3Di:
DEAAAPCVVDVALQVVLVVQVVCVVVVHDYHHNVVPDDCVDPVNVVVSVVSNVVRVVVVVVVVVVVVVVVVVCVVVVNDDDDDQDDPPVNLVVLLVCVVVQDDLVRVQVVCLVVQPAQSVRDSGGDSVSSVVSCVVVVHDDDDPDPHDDDPDD

Sequence (153 aa):
MVVSKLDRLSRSMLDFARLLERSSREGWRLLPLDLGVDLTTPAGELVASIMASVAQWERRIISQRTRDALAVRRAEGVRLGGPVAVPVDLAALIAARYRGGSTMRDIAAELTAQGVPTPRGGTQWRPSTLVRVLHREGVPMLPRGRRRLSPAA

pLDDT: mean 80.65, std 11.6, range [34.47, 94.5]

Mean predicted aligned error: 13.31 Å

InterPro domains:
  IPR006119 Resolvase, N-terminal catalytic domain [PF00239] (2-78)
  IPR006119 Resolvase, N-terminal catalytic domain [PS51736] (1-77)
  IPR011109 DNA-binding recombinase domain [PF07508] (92-137)
  IPR036162 Resolvase-like, N-terminal catalytic domain superfamily [G3DSA:3.40.50.1390] (1-84)
  IPR036162 Resolvase-like, N-terminal catalytic domain superfamily [SSF53041] (2-78)
  IPR050639 Site-specific recombinase resolvase [PTHR30461] (2-138)

Nearest PDB structures (foldseek):
  1gdt-assembly1_B  TM=7.368E-01  e=3.134E-04  Escherichia coli
  2gm5-assembly1_D  TM=6.338E-01  e=3.579E-02  Escherichia coli

Organism: NCBI:txid3127015